Protein AF-A0A0S8JY83-F1 (afdb_monomer)

InterPro domains:
  IPR020075 Uncharacterised protein family AF2234 [PF10967] (14-65)

Secondary structure (DSSP, 8-state):
--HHHHHHHHHHH--GGGSTT---SS----HHHH---SS--S-S---STT-HHHHHHT-----HHHH--HHHHHHHHHT-

Mean predicted aligned error: 2.43 Å

Organism: NCBI:txid1703778

pLDDT: mean 96.04, std 3.55, range [74.88, 98.31]

Foldseek 3Di:
DPPVVLVVCLLVFWPLCVFQQDDPDPDSDSLLNPWAAPPRDDPRGWPLVVGVSCVVVVADDIPSNHPIHSVVVVVVVVVD

Structure (mmCIF, N/CA/C/O backbone):
data_AF-A0A0S8JY83-F1
#
_entry.id   AF-A0A0S8JY83-F1
#
loop_
_atom_site.group_PDB
_atom_site.id
_atom_site.type_symbol
_atom_site.label_atom_id
_atom_site.label_alt_id
_atom_site.label_comp_id
_atom_site.label_asym_id
_atom_site.label_entity_id
_atom_site.label_seq_id
_atom_site.pdbx_PDB_ins_code
_atom_site.Cartn_x
_atom_site.Cartn_y
_atom_site.Cartn_z
_atom_site.occupancy
_atom_site.B_iso_or_equiv
_atom_site.auth_seq_id
_atom_site.auth_comp_id
_atom_site.auth_asym_id
_atom_site.auth_atom_id
_atom_site.pdbx_PDB_model_num
ATOM 1 N N . MET A 1 1 ? 8.583 10.603 -13.179 1.00 77.69 1 MET A N 1
ATOM 2 C CA . MET A 1 1 ? 7.147 10.820 -12.901 1.00 77.69 1 MET A CA 1
ATOM 3 C C . MET A 1 1 ? 7.045 11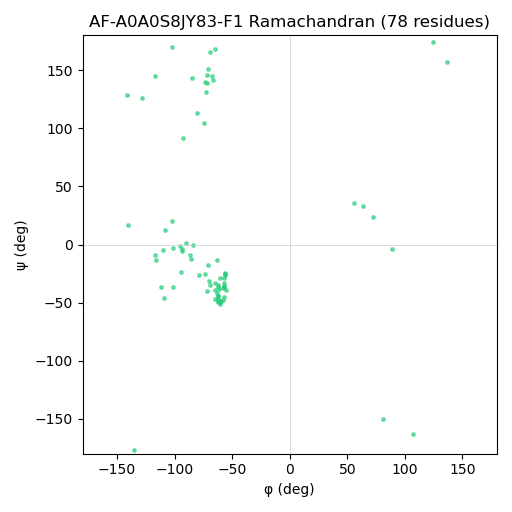.757 -11.718 1.00 77.69 1 MET A C 1
ATOM 5 O O . MET A 1 1 ? 7.747 11.520 -10.735 1.00 77.69 1 MET A O 1
ATOM 9 N N . THR A 1 2 ? 6.221 12.795 -11.823 1.00 93.81 2 THR A N 1
ATOM 10 C CA . THR A 1 2 ? 5.832 13.629 -10.677 1.00 93.81 2 THR A CA 1
ATOM 11 C C . THR A 1 2 ? 5.015 12.805 -9.681 1.00 93.81 2 THR A C 1
ATOM 13 O O . THR A 1 2 ? 4.594 11.681 -9.983 1.00 93.81 2 THR A O 1
ATOM 16 N N . ASP A 1 3 ? 4.794 13.331 -8.481 1.00 91.88 3 ASP A N 1
ATOM 17 C CA . ASP A 1 3 ? 4.030 12.609 -7.465 1.00 91.88 3 ASP A CA 1
ATOM 18 C C . ASP A 1 3 ? 2.543 12.506 -7.823 1.00 91.88 3 ASP A C 1
ATOM 20 O O . ASP A 1 3 ? 1.920 11.478 -7.555 1.00 91.88 3 ASP A O 1
ATOM 24 N N . GLU A 1 4 ? 1.990 13.497 -8.518 1.00 94.06 4 GLU A N 1
ATOM 25 C CA . GLU A 1 4 ? 0.646 13.446 -9.094 1.00 94.06 4 GLU A CA 1
ATOM 26 C C . GLU A 1 4 ? 0.527 12.332 -10.138 1.00 94.06 4 GLU A C 1
ATOM 28 O O 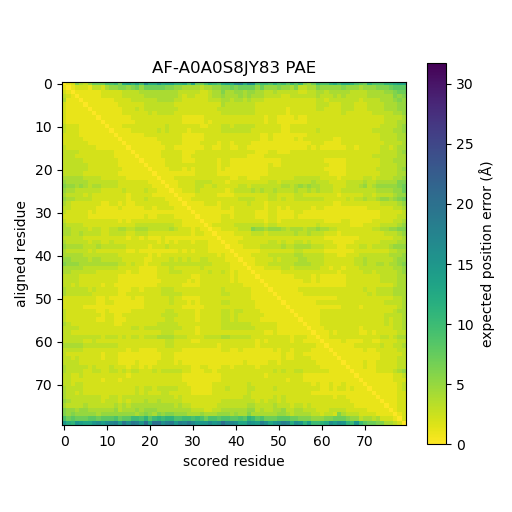. GLU A 1 4 ? -0.379 11.504 -10.046 1.00 94.06 4 GLU A O 1
ATOM 33 N N . GLN A 1 5 ? 1.491 12.230 -11.062 1.00 95.19 5 GLN A N 1
ATOM 34 C CA . GLN A 1 5 ? 1.514 11.163 -12.070 1.00 95.19 5 GLN A CA 1
ATOM 35 C C . GLN A 1 5 ? 1.616 9.771 -11.431 1.00 95.19 5 GLN A C 1
ATOM 37 O O . GLN A 1 5 ? 0.990 8.821 -11.899 1.00 95.19 5 GLN A O 1
ATOM 42 N N . LYS A 1 6 ? 2.392 9.630 -10.346 1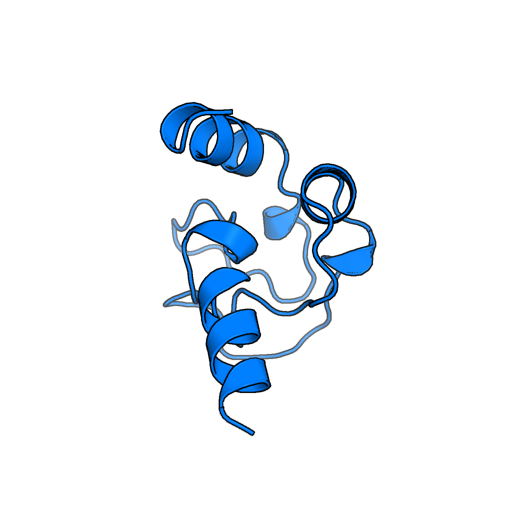.00 94.12 6 LYS A N 1
ATOM 43 C CA . LYS A 1 6 ? 2.459 8.371 -9.590 1.00 94.12 6 LYS A CA 1
ATOM 44 C C . LYS A 1 6 ? 1.113 8.047 -8.944 1.00 94.12 6 LYS A C 1
ATOM 46 O O . LYS A 1 6 ? 0.668 6.909 -9.052 1.00 94.12 6 LYS A O 1
ATOM 51 N N . LYS A 1 7 ? 0.465 9.018 -8.288 1.00 95.06 7 LYS A N 1
ATOM 52 C CA . LYS A 1 7 ? -0.848 8.817 -7.647 1.00 95.06 7 LYS A CA 1
ATOM 53 C C . LYS A 1 7 ? -1.895 8.356 -8.650 1.00 95.06 7 LYS A C 1
ATOM 55 O O . LYS A 1 7 ? -2.577 7.369 -8.390 1.00 95.06 7 LYS A O 1
ATOM 60 N N . GLU A 1 8 ? -1.977 9.024 -9.794 1.00 96.38 8 GLU A N 1
ATOM 61 C CA . GLU A 1 8 ? -2.911 8.655 -10.857 1.00 96.38 8 GLU A CA 1
ATOM 62 C C . GLU A 1 8 ? -2.651 7.234 -11.366 1.00 96.38 8 GLU A C 1
ATOM 64 O O . GLU A 1 8 ? -3.558 6.402 -11.369 1.00 96.38 8 GLU A O 1
ATOM 69 N N . TYR A 1 9 ? -1.394 6.913 -11.693 1.00 97.25 9 TYR A N 1
ATOM 70 C CA . TYR A 1 9 ? -1.029 5.572 -12.138 1.00 97.25 9 TYR A CA 1
ATOM 71 C C . TYR A 1 9 ? -1.407 4.500 -11.105 1.00 97.25 9 TYR A C 1
ATOM 73 O O . TYR A 1 9 ? -1.992 3.478 -11.468 1.00 97.25 9 TYR A O 1
ATOM 81 N N . VAL A 1 10 ? -1.119 4.734 -9.820 1.00 97.62 10 VAL A N 1
ATOM 82 C CA . VAL A 1 10 ? -1.449 3.795 -8.740 1.00 97.62 10 VAL A CA 1
ATOM 83 C C . VAL A 1 10 ? -2.957 3.582 -8.631 1.00 97.62 10 VAL A C 1
ATOM 85 O O . VAL A 1 10 ? -3.389 2.431 -8.587 1.00 97.62 10 VAL A O 1
ATOM 88 N N . PHE A 1 11 ? -3.762 4.646 -8.608 1.00 96.25 11 PHE A N 1
ATOM 89 C CA . PHE A 1 11 ? -5.216 4.506 -8.482 1.00 96.25 11 PHE A CA 1
ATOM 90 C C . PHE A 1 11 ? -5.852 3.806 -9.683 1.00 96.25 11 PHE A C 1
ATOM 92 O O . PHE A 1 11 ? -6.798 3.047 -9.499 1.00 96.25 11 PHE A O 1
ATOM 99 N N . MET A 1 12 ? -5.306 4.001 -10.883 1.00 97.06 12 MET A N 1
ATOM 100 C CA . MET A 1 12 ? -5.819 3.368 -12.098 1.00 97.06 12 MET A CA 1
ATOM 101 C C . MET A 1 12 ? -5.391 1.904 -12.262 1.00 97.06 12 MET A C 1
ATOM 103 O O . MET A 1 12 ? -6.084 1.145 -12.932 1.00 97.06 12 MET A O 1
ATOM 107 N N . ASN A 1 13 ? -4.256 1.496 -11.681 1.00 98.00 13 ASN A N 1
ATOM 108 C CA . ASN A 1 13 ? -3.648 0.188 -11.968 1.00 98.00 13 ASN A CA 1
ATOM 109 C C . ASN A 1 13 ? -3.565 -0.752 -10.762 1.00 98.00 13 ASN A C 1
ATOM 111 O O . ASN A 1 13 ? -3.199 -1.918 -10.925 1.00 98.00 13 ASN A O 1
ATOM 115 N N . CYS A 1 14 ? -3.853 -0.291 -9.542 1.00 98.12 14 CYS A N 1
ATOM 116 C CA . CYS A 1 14 ? -3.807 -1.190 -8.396 1.00 98.12 14 CYS A CA 1
ATOM 117 C C . CYS A 1 14 ? -4.921 -2.245 -8.469 1.00 98.12 14 CYS A C 1
ATOM 119 O O . CYS A 1 14 ? -6.045 -1.979 -8.888 1.00 98.12 14 CYS A O 1
ATOM 121 N N . ILE A 1 15 ? -4.614 -3.449 -7.991 1.00 98.25 15 ILE A N 1
ATOM 122 C CA . ILE A 1 15 ? -5.563 -4.571 -7.927 1.00 98.25 15 ILE A CA 1
ATOM 123 C C . ILE A 1 15 ? -6.123 -4.779 -6.513 1.00 98.25 15 ILE A C 1
ATOM 125 O O . ILE A 1 15 ? -6.608 -5.858 -6.187 1.00 98.25 15 ILE A O 1
ATOM 129 N N . CYS A 1 16 ? -6.056 -3.754 -5.652 1.00 98.06 16 CYS A N 1
ATOM 130 C CA . CYS A 1 16 ? -6.426 -3.859 -4.237 1.00 98.06 16 CYS A CA 1
ATOM 131 C C . CYS A 1 16 ? -7.854 -4.382 -4.027 1.00 98.06 16 CYS A C 1
ATOM 133 O O . CYS A 1 16 ? -8.036 -5.230 -3.163 1.00 98.06 16 CYS A O 1
ATOM 135 N N . GLY A 1 17 ? -8.817 -3.963 -4.856 1.00 97.38 17 GLY A N 1
ATOM 136 C CA . GLY A 1 17 ? -10.212 -4.420 -4.784 1.00 97.38 17 GLY A CA 1
ATOM 137 C C . GLY A 1 17 ? -10.425 -5.918 -5.043 1.00 97.38 17 GLY A C 1
ATOM 138 O O . GLY A 1 17 ? -11.493 -6.439 -4.756 1.00 97.38 17 GLY A O 1
ATOM 139 N N . LYS A 1 18 ? -9.414 -6.625 -5.566 1.00 97.62 18 LYS A N 1
ATOM 140 C CA . LYS A 1 18 ? -9.437 -8.081 -5.800 1.00 97.62 18 LYS A CA 1
ATOM 141 C C . LYS A 1 18 ? -8.681 -8.869 -4.724 1.00 97.62 18 LYS A C 1
ATOM 143 O O . LYS A 1 18 ? -8.592 -10.090 -4.799 1.00 97.62 18 LYS A O 1
ATOM 148 N N . CYS A 1 19 ? -8.063 -8.183 -3.766 1.00 98.19 19 CYS A N 1
ATOM 149 C CA . CYS A 1 19 ? -7.227 -8.808 -2.749 1.00 98.19 19 CYS A CA 1
ATOM 150 C C . CYS A 1 19 ? -8.089 -9.594 -1.745 1.00 98.19 19 CYS A C 1
ATOM 152 O O . CYS A 1 19 ? -9.093 -9.052 -1.291 1.00 98.19 19 CYS A O 1
ATOM 154 N N . PRO A 1 20 ? -7.680 -10.797 -1.293 1.00 98.12 20 PRO A N 1
ATOM 155 C CA . PRO A 1 20 ? -8.411 -11.534 -0.255 1.00 98.12 20 PRO A CA 1
ATOM 156 C C . PRO A 1 20 ? -8.585 -10.756 1.058 1.00 98.12 20 PRO A C 1
ATOM 158 O O . PRO A 1 20 ? -9.557 -10.957 1.778 1.00 98.12 20 PRO A O 1
ATOM 161 N N . SER A 1 21 ? -7.649 -9.851 1.371 1.00 98.06 21 SER A N 1
ATOM 162 C CA . SER A 1 21 ? -7.739 -8.968 2.545 1.00 98.06 21 SER A CA 1
ATOM 163 C C . SER A 1 21 ? -8.575 -7.701 2.311 1.00 98.06 21 SER A C 1
ATOM 165 O O . SER A 1 21 ? -8.670 -6.876 3.215 1.00 98.06 21 SER A O 1
ATOM 167 N N . TRP A 1 22 ? -9.126 -7.481 1.115 1.00 97.88 22 TRP A N 1
ATOM 168 C CA . TRP A 1 22 ? -9.928 -6.293 0.820 1.00 97.88 22 TRP A CA 1
ATOM 169 C C . TRP A 1 22 ? -11.234 -6.285 1.618 1.00 97.88 22 TRP A C 1
ATOM 171 O O . TRP A 1 22 ? -11.885 -7.314 1.786 1.00 97.88 22 TRP A O 1
ATOM 181 N N . VAL A 1 23 ? -11.625 -5.099 2.080 1.00 97.62 23 VAL A N 1
ATOM 182 C CA . VAL A 1 23 ? -12.928 -4.832 2.692 1.00 97.62 23 VAL A CA 1
ATOM 183 C C . VAL A 1 23 ? -13.517 -3.632 1.967 1.00 97.62 23 VAL A C 1
ATOM 185 O O . VAL A 1 23 ? -12.871 -2.589 1.874 1.00 97.62 23 VAL A O 1
ATOM 188 N N . GLU A 1 24 ? -14.733 -3.772 1.448 1.00 96.38 24 GLU A N 1
ATOM 189 C CA . GLU A 1 24 ? -15.426 -2.666 0.794 1.00 96.38 24 GLU A CA 1
ATOM 190 C C . GLU A 1 24 ? -15.927 -1.668 1.847 1.00 96.38 24 GLU A C 1
ATOM 192 O O . GLU A 1 24 ? -16.876 -1.937 2.579 1.00 96.38 24 GLU A O 1
ATOM 197 N N . CYS A 1 25 ? -15.239 -0.528 1.963 1.00 95.94 25 CYS A N 1
ATOM 198 C CA . CYS A 1 25 ? -15.553 0.517 2.946 1.00 95.94 25 CYS A CA 1
ATOM 199 C C . CYS A 1 25 ? -15.414 1.953 2.401 1.00 95.94 25 CYS A C 1
ATOM 201 O O . CYS A 1 25 ? -15.294 2.907 3.166 1.00 95.94 25 CYS A O 1
ATOM 203 N N . GLY A 1 26 ? -15.383 2.120 1.075 1.00 95.94 26 GLY A N 1
ATOM 204 C CA . GLY A 1 26 ? -15.243 3.427 0.417 1.00 95.94 26 GLY A CA 1
ATOM 205 C C . GLY A 1 26 ? -13.802 3.894 0.169 1.00 95.94 26 GLY A C 1
ATOM 206 O O . GLY A 1 26 ? -13.592 4.915 -0.484 1.00 95.94 26 GLY A O 1
ATOM 207 N N . GLU A 1 27 ? -12.791 3.150 0.624 1.00 95.88 27 GLU A N 1
ATOM 208 C CA . GLU A 1 27 ? -11.397 3.404 0.245 1.00 95.88 27 GLU A CA 1
ATOM 209 C C . GLU A 1 27 ? -11.131 2.998 -1.216 1.00 95.88 27 GLU A C 1
ATOM 211 O O . GLU A 1 27 ? -11.676 2.018 -1.716 1.00 95.88 27 GLU A O 1
ATOM 216 N N . LYS A 1 28 ? -10.247 3.730 -1.909 1.00 94.38 28 LYS A N 1
ATOM 217 C CA . LYS A 1 28 ? -9.885 3.461 -3.319 1.00 94.38 28 LYS A CA 1
ATOM 218 C C . LYS A 1 28 ? -8.752 2.440 -3.495 1.00 94.38 28 LYS A C 1
ATOM 220 O O . LYS A 1 28 ? -8.452 2.042 -4.615 1.00 94.38 28 LYS A O 1
ATOM 225 N N . GLY A 1 29 ? -8.091 2.031 -2.412 1.00 96.75 29 GLY A N 1
ATOM 226 C CA . GLY A 1 29 ? -6.886 1.204 -2.470 1.00 96.75 29 GLY A CA 1
ATOM 227 C C . GLY A 1 29 ? -5.622 2.015 -2.768 1.00 96.75 29 GLY A C 1
ATOM 228 O O . GLY A 1 29 ? -5.499 3.169 -2.362 1.00 96.75 29 GLY A O 1
ATOM 229 N N . GLY A 1 30 ? -4.637 1.397 -3.428 1.00 97.75 30 GLY A N 1
ATOM 230 C CA . GLY A 1 30 ? -3.357 2.056 -3.717 1.00 97.75 30 GLY A CA 1
ATOM 231 C C . GLY A 1 30 ? -2.456 2.244 -2.490 1.00 97.75 30 GLY A C 1
ATOM 232 O O . GLY A 1 30 ? -1.581 3.109 -2.484 1.00 97.75 30 GLY A O 1
ATOM 233 N N . PHE A 1 31 ? -2.642 1.426 -1.451 1.00 98.19 31 PHE A N 1
ATOM 234 C CA . PHE A 1 31 ? -1.987 1.548 -0.139 1.00 98.19 31 PHE A CA 1
ATOM 235 C C . PHE A 1 31 ? -0.454 1.550 -0.180 1.00 98.19 31 PHE A C 1
ATOM 237 O O . PHE A 1 31 ? 0.192 2.150 0.675 1.00 98.19 31 PHE A O 1
ATOM 244 N N . CYS A 1 32 ? 0.140 0.950 -1.216 1.00 97.81 32 CYS A N 1
ATOM 245 C CA . CYS A 1 32 ? 1.580 1.027 -1.472 1.00 97.81 32 CYS A CA 1
ATOM 246 C C . CYS A 1 32 ? 2.107 2.467 -1.589 1.00 97.81 32 CYS A C 1
ATOM 248 O O . CYS A 1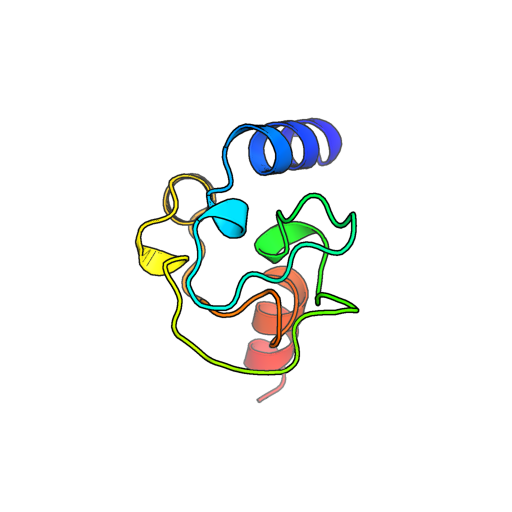 32 ? 3.273 2.711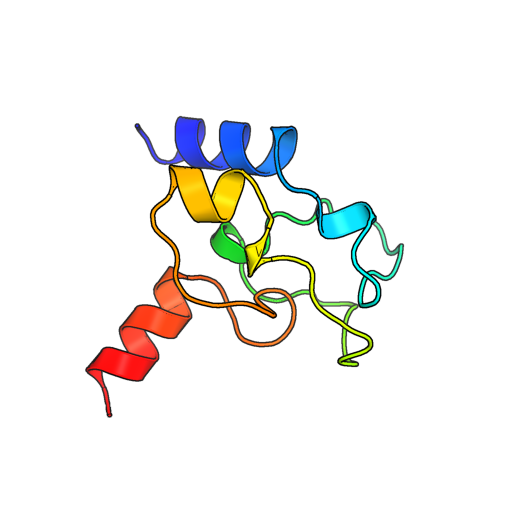 -1.283 1.00 97.81 32 CYS A O 1
ATOM 250 N N . LEU A 1 33 ? 1.240 3.413 -1.958 1.00 96.69 33 LEU A N 1
ATOM 251 C CA . LEU A 1 33 ? 1.540 4.836 -2.037 1.00 96.69 33 LEU A CA 1
ATOM 252 C C . LEU A 1 33 ? 0.844 5.636 -0.931 1.00 96.69 33 LEU A C 1
ATOM 254 O O . LEU A 1 33 ? 1.483 6.474 -0.303 1.00 96.69 33 LEU A O 1
ATOM 258 N N . VAL A 1 34 ? -0.449 5.389 -0.689 1.00 94.06 34 VAL A N 1
ATOM 259 C CA . VAL A 1 34 ? -1.267 6.258 0.182 1.00 94.06 34 VAL A CA 1
ATOM 260 C C . VAL A 1 34 ? -1.191 5.925 1.673 1.00 94.06 34 VAL A C 1
ATOM 262 O O . VAL A 1 34 ? -1.620 6.736 2.486 1.00 94.06 34 VAL A O 1
ATOM 265 N N . GLY A 1 35 ? -0.626 4.773 2.050 1.00 94.31 35 GLY A N 1
ATOM 266 C CA . GLY A 1 35 ? -0.497 4.357 3.450 1.00 94.31 35 GLY A CA 1
ATOM 267 C C . GLY A 1 35 ? -1.453 3.235 3.850 1.00 94.31 35 GLY A C 1
ATOM 268 O O . GLY A 1 35 ? -1.966 2.515 2.999 1.00 94.31 35 GLY A O 1
ATOM 269 N N . LYS A 1 36 ? -1.645 3.050 5.163 1.00 96.56 36 LYS A N 1
ATOM 270 C CA . LYS A 1 36 ? -2.485 1.976 5.722 1.00 96.56 36 LYS A CA 1
ATOM 271 C C . LYS A 1 36 ? -3.969 2.241 5.474 1.00 96.56 36 LYS A C 1
ATOM 273 O O . LYS A 1 36 ? -4.402 3.387 5.443 1.00 96.56 36 LYS A O 1
ATOM 278 N N . SER A 1 37 ? -4.736 1.163 5.378 1.00 97.75 37 SER A N 1
ATOM 279 C CA . SER A 1 37 ? -6.194 1.195 5.385 1.00 97.75 37 SER A CA 1
ATOM 280 C C . SER A 1 37 ? -6.720 1.480 6.793 1.00 97.75 37 SER A C 1
ATOM 282 O O . SER A 1 37 ? -6.238 0.925 7.792 1.00 97.75 37 SER A O 1
ATOM 284 N N . ALA A 1 38 ? -7.761 2.302 6.878 1.00 97.06 38 ALA A N 1
ATOM 285 C CA . ALA A 1 38 ? -8.523 2.484 8.104 1.00 97.06 38 ALA A CA 1
ATOM 286 C C . ALA A 1 38 ? -9.424 1.273 8.404 1.00 97.06 38 ALA A C 1
ATOM 288 O O . ALA A 1 38 ? -9.693 1.009 9.577 1.00 97.06 38 ALA A O 1
ATOM 289 N N . CYS A 1 39 ? -9.820 0.502 7.387 1.00 97.25 39 CYS A N 1
ATOM 290 C CA . CYS A 1 39 ? -10.816 -0.569 7.493 1.00 97.25 39 CYS A CA 1
ATOM 291 C C . CYS A 1 39 ? -10.217 -1.979 7.552 1.00 97.25 39 CYS A C 1
ATOM 293 O O . CYS A 1 39 ? -10.730 -2.844 8.256 1.00 97.25 39 CYS A O 1
ATOM 295 N N . ILE A 1 40 ? -9.135 -2.236 6.815 1.00 97.88 40 ILE A N 1
ATOM 296 C CA . ILE A 1 40 ? -8.547 -3.575 6.703 1.00 97.88 40 ILE A CA 1
ATOM 297 C C . ILE A 1 40 ? -7.675 -3.841 7.932 1.00 97.88 40 ILE A C 1
ATOM 299 O O . ILE A 1 40 ? -6.643 -3.193 8.119 1.00 97.88 40 ILE A O 1
ATOM 303 N N . LYS A 1 41 ? -8.090 -4.798 8.771 1.00 97.06 41 LYS A N 1
ATOM 304 C CA . LYS A 1 41 ? -7.400 -5.171 10.025 1.00 97.06 41 LYS A CA 1
ATOM 305 C C . LYS A 1 41 ? -6.856 -6.598 10.051 1.00 97.06 41 LYS A C 1
ATOM 307 O O . LYS A 1 41 ? -6.034 -6.913 10.904 1.00 97.06 41 LYS A O 1
ATOM 312 N N . GLU A 1 42 ? -7.263 -7.438 9.106 1.00 96.69 42 GLU A N 1
ATOM 313 C CA . GLU A 1 42 ? -6.923 -8.863 9.076 1.00 96.69 42 GLU A CA 1
ATOM 314 C C . GLU A 1 42 ? -6.099 -9.222 7.833 1.00 96.69 42 GLU A C 1
ATOM 316 O O . GLU A 1 42 ? -6.328 -8.690 6.746 1.00 96.69 42 GLU A O 1
ATOM 321 N N . GLN A 1 43 ? -5.160 -10.162 7.980 1.00 96.25 43 GLN A N 1
ATOM 322 C CA . GLN A 1 43 ? -4.392 -10.733 6.868 1.00 96.25 43 GLN A CA 1
ATOM 323 C C . GLN A 1 43 ? -5.084 -11.994 6.345 1.00 96.25 43 GLN A C 1
ATOM 325 O O . GLN A 1 43 ? -4.819 -13.092 6.822 1.00 96.25 43 GLN A O 1
ATOM 330 N N . LYS A 1 44 ? -5.958 -11.839 5.347 1.00 97.69 44 LYS A N 1
ATOM 331 C CA . LYS A 1 44 ? -6.672 -12.955 4.689 1.00 97.69 44 LYS A CA 1
ATOM 332 C C . LYS A 1 44 ? -5.962 -13.467 3.429 1.00 97.69 44 LYS A C 1
ATOM 334 O O . LYS A 1 44 ? -6.401 -14.425 2.807 1.00 97.69 44 LYS A O 1
ATOM 339 N N . GLY A 1 45 ? -4.871 -12.809 3.039 1.00 97.94 45 GLY A N 1
ATOM 340 C CA . GLY A 1 45 ? -4.081 -13.087 1.838 1.00 97.94 45 GLY A CA 1
ATOM 341 C C . GLY A 1 45 ? -3.700 -11.800 1.105 1.00 97.94 45 GLY A C 1
ATOM 342 O O . GLY A 1 45 ? -4.350 -10.764 1.272 1.00 97.94 45 GLY A O 1
ATOM 343 N N . CYS A 1 46 ? -2.635 -11.835 0.304 1.00 98.25 46 CYS A N 1
ATOM 344 C CA . CYS A 1 46 ? -2.097 -10.651 -0.364 1.00 98.25 46 CYS A CA 1
ATOM 345 C C . CYS A 1 46 ? -1.621 -10.966 -1.778 1.00 98.25 46 CYS A C 1
ATOM 347 O O . CYS A 1 46 ? -0.781 -11.834 -1.971 1.00 98.25 46 CYS A O 1
ATOM 349 N N . ILE A 1 47 ? -2.099 -10.166 -2.730 1.00 98.31 47 ILE A N 1
ATOM 350 C CA . ILE A 1 47 ? -1.733 -10.228 -4.154 1.00 98.31 47 ILE A CA 1
ATOM 351 C C . ILE A 1 47 ? -0.850 -9.043 -4.585 1.00 98.31 47 ILE A C 1
ATOM 353 O O . ILE A 1 47 ? -0.674 -8.780 -5.767 1.00 98.31 47 ILE A O 1
ATOM 357 N N . CYS A 1 48 ? -0.311 -8.271 -3.632 1.00 97.81 48 CYS A N 1
ATOM 358 C CA . CYS A 1 48 ? 0.611 -7.173 -3.938 1.00 97.81 48 CYS A CA 1
ATOM 359 C C . CYS A 1 48 ? 1.872 -7.603 -4.709 1.00 97.81 48 CYS A C 1
ATOM 361 O O . CYS A 1 48 ? 2.276 -6.809 -5.558 1.00 97.81 48 CYS A O 1
ATOM 363 N N . PRO A 1 49 ? 2.493 -8.780 -4.467 1.00 96.00 49 PRO A N 1
ATOM 364 C CA . PRO A 1 49 ? 3.652 -9.220 -5.251 1.00 96.00 49 PRO A CA 1
ATOM 365 C C . PRO A 1 49 ? 3.374 -9.305 -6.759 1.00 96.00 49 PRO A C 1
ATOM 367 O O . PRO A 1 49 ? 4.224 -8.919 -7.551 1.00 96.00 49 PRO A O 1
ATOM 370 N N . ASP A 1 50 ? 2.157 -9.699 -7.143 1.00 96.81 50 ASP A N 1
ATOM 371 C CA . ASP A 1 50 ? 1.725 -9.827 -8.544 1.00 96.81 50 ASP A CA 1
ATOM 372 C C . ASP A 1 50 ? 1.104 -8.535 -9.112 1.00 96.81 50 ASP A C 1
ATOM 374 O O . ASP A 1 50 ? 0.641 -8.487 -10.252 1.00 96.81 50 ASP A O 1
ATOM 378 N N . CYS A 1 51 ? 1.044 -7.463 -8.318 1.00 98.12 51 CYS A N 1
ATOM 379 C CA . CYS A 1 51 ? 0.415 -6.213 -8.729 1.00 98.12 51 CYS A CA 1
ATOM 380 C C . CYS A 1 51 ? 1.291 -5.473 -9.758 1.00 98.12 51 CYS A C 1
ATOM 382 O O . CYS A 1 51 ? 2.468 -5.219 -9.482 1.00 98.12 51 CYS A O 1
ATOM 384 N N . PRO A 1 52 ? 0.736 -5.001 -10.893 1.00 97.81 52 PRO A N 1
ATOM 385 C CA . PRO A 1 52 ? 1.509 -4.267 -11.901 1.00 97.81 52 PRO A CA 1
ATOM 386 C C . PRO A 1 52 ? 2.133 -2.982 -11.342 1.00 97.81 52 PRO A C 1
ATOM 388 O O . PRO A 1 52 ? 3.210 -2.578 -11.774 1.00 97.81 52 PRO A O 1
ATOM 391 N N . VAL A 1 53 ? 1.502 -2.370 -10.333 1.00 97.81 53 VAL A N 1
ATOM 392 C CA . VAL A 1 53 ? 2.061 -1.217 -9.617 1.00 97.81 53 VAL A CA 1
ATOM 393 C C . VAL A 1 53 ? 3.360 -1.584 -8.902 1.00 97.81 53 VAL A C 1
ATOM 395 O O . VAL A 1 53 ? 4.325 -0.832 -8.993 1.00 97.81 53 VAL A O 1
ATOM 398 N N . THR A 1 54 ? 3.401 -2.733 -8.224 1.00 96.31 54 THR A N 1
ATOM 399 C CA . THR A 1 54 ? 4.592 -3.221 -7.513 1.00 96.31 54 THR A CA 1
ATOM 400 C C . THR A 1 54 ? 5.750 -3.401 -8.489 1.00 96.31 54 THR A C 1
ATOM 402 O O . THR A 1 54 ? 6.824 -2.850 -8.257 1.00 96.31 54 THR A O 1
ATOM 405 N N . ALA A 1 55 ? 5.506 -4.064 -9.625 1.00 96.25 55 ALA A N 1
ATOM 406 C CA . ALA A 1 55 ? 6.511 -4.255 -10.668 1.00 96.25 55 ALA A CA 1
ATOM 407 C C . ALA A 1 55 ? 6.983 -2.923 -11.279 1.00 96.25 55 ALA A C 1
ATOM 409 O O . ALA A 1 55 ? 8.182 -2.662 -11.353 1.00 96.25 55 ALA A O 1
ATOM 410 N N . LYS A 1 56 ? 6.050 -2.043 -11.672 1.00 96.81 56 LYS A N 1
ATOM 411 C CA . LYS A 1 56 ? 6.370 -0.752 -12.304 1.00 96.81 56 LYS A CA 1
ATOM 412 C C . LYS A 1 56 ? 7.170 0.173 -11.389 1.00 96.81 56 LYS A C 1
ATOM 414 O O . LYS A 1 56 ? 8.010 0.927 -11.873 1.00 96.81 56 LYS A O 1
ATOM 419 N N . MET A 1 57 ? 6.874 0.139 -10.092 1.00 94.94 57 MET A N 1
ATOM 420 C CA . MET A 1 57 ? 7.470 1.022 -9.090 1.00 94.94 57 MET A CA 1
ATOM 421 C C . MET A 1 57 ? 8.681 0.390 -8.384 1.00 94.94 57 MET A C 1
ATOM 423 O O . MET A 1 57 ? 9.274 1.043 -7.530 1.00 94.94 57 MET A O 1
ATOM 427 N N . GLY A 1 58 ? 9.049 -0.853 -8.720 1.00 96.00 58 GLY A N 1
ATOM 428 C CA . GLY A 1 58 ? 10.184 -1.555 -8.113 1.00 96.00 58 GLY A CA 1
ATOM 429 C C . GLY A 1 58 ? 10.003 -1.823 -6.618 1.00 96.00 58 GLY A C 1
ATOM 430 O O . GLY A 1 58 ? 10.965 -1.761 -5.855 1.00 96.00 58 GLY A O 1
ATOM 431 N N . LEU A 1 59 ? 8.767 -2.058 -6.173 1.00 96.56 59 LEU A N 1
ATOM 432 C CA . LEU A 1 59 ? 8.483 -2.283 -4.759 1.00 96.56 59 LEU A CA 1
ATOM 433 C C . LEU A 1 59 ? 8.699 -3.757 -4.402 1.00 96.56 59 LEU A C 1
ATOM 435 O O . LEU A 1 59 ? 8.373 -4.642 -5.186 1.00 96.56 59 LEU A O 1
ATOM 439 N N . LYS A 1 60 ? 9.208 -4.024 -3.197 1.00 95.94 60 LYS A N 1
ATOM 440 C CA . LYS A 1 60 ? 9.529 -5.390 -2.736 1.00 95.94 60 LYS A CA 1
ATOM 441 C C . LYS A 1 60 ? 8.617 -5.927 -1.630 1.00 95.94 60 LYS A C 1
ATOM 443 O O . LYS A 1 60 ? 8.765 -7.069 -1.211 1.00 95.94 60 LYS A O 1
ATOM 448 N N . TRP A 1 61 ? 7.704 -5.103 -1.119 1.00 96.56 61 TRP A N 1
ATOM 449 C CA . TRP A 1 61 ? 6.866 -5.456 0.027 1.00 96.56 61 TRP A CA 1
ATOM 450 C C . TRP A 1 61 ? 5.444 -5.847 -0.395 1.00 96.56 61 TRP A C 1
ATOM 452 O O . TRP A 1 61 ? 5.015 -5.658 -1.530 1.00 96.56 61 TRP A O 1
ATOM 462 N N . GLY A 1 62 ? 4.686 -6.374 0.563 1.00 96.31 62 GLY A N 1
ATOM 463 C CA . GLY A 1 62 ? 3.254 -6.622 0.439 1.00 96.31 62 GLY A CA 1
ATOM 464 C C . GLY A 1 62 ? 2.510 -6.168 1.688 1.00 96.31 62 GLY A C 1
ATOM 465 O O . GLY A 1 62 ? 3.107 -5.633 2.623 1.00 96.31 62 GLY A O 1
ATOM 466 N N . TYR A 1 63 ? 1.197 -6.400 1.720 1.00 97.50 63 TYR A N 1
ATOM 467 C CA . TYR A 1 63 ? 0.337 -6.017 2.847 1.00 97.50 63 TYR A CA 1
ATOM 468 C C . TYR A 1 63 ? 0.404 -4.522 3.200 1.00 97.50 63 TYR A C 1
ATOM 470 O O . TYR A 1 63 ? 0.290 -4.150 4.367 1.00 97.50 63 TYR A O 1
ATOM 478 N N . TYR A 1 64 ? 0.553 -3.644 2.204 1.00 98.00 64 TYR A N 1
ATOM 479 C CA . TYR A 1 64 ? 0.629 -2.195 2.428 1.00 98.00 64 TYR A CA 1
ATOM 480 C C 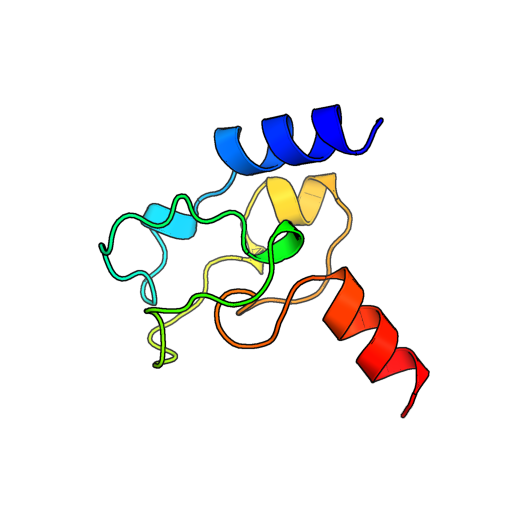. TYR A 1 64 ? -0.592 -1.633 3.177 1.00 98.00 64 TYR A C 1
ATOM 482 O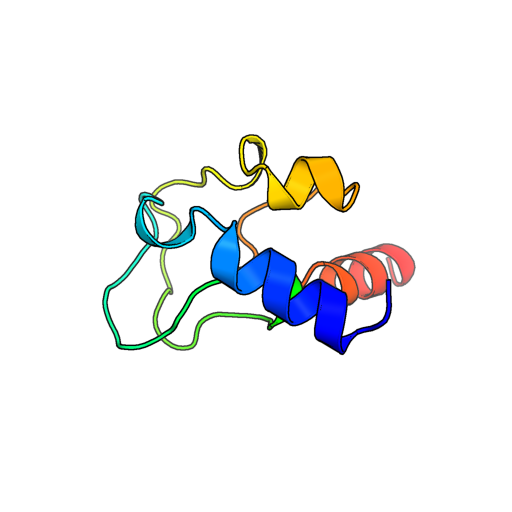 O . TYR A 1 64 ? -0.450 -0.746 4.015 1.00 98.00 64 TYR A O 1
ATOM 490 N N . CYS A 1 65 ? -1.776 -2.218 2.953 1.00 98.00 65 CYS A N 1
ATOM 491 C CA . CYS A 1 65 ? -3.006 -1.883 3.678 1.00 98.00 65 CYS A CA 1
ATOM 492 C C . CYS A 1 65 ? -2.878 -2.021 5.203 1.00 98.00 65 CYS A C 1
ATOM 494 O O . CYS A 1 65 ? -3.579 -1.331 5.931 1.00 98.00 65 CYS A O 1
ATOM 496 N N . LEU A 1 66 ? -1.978 -2.875 5.692 1.00 97.69 66 LEU A N 1
ATOM 497 C CA . LEU A 1 66 ? -1.793 -3.154 7.117 1.00 97.69 66 LEU A CA 1
ATOM 498 C C . LEU A 1 66 ? -0.447 -2.637 7.635 1.00 97.69 66 LEU A C 1
ATOM 500 O O . LEU A 1 66 ? -0.345 -2.173 8.772 1.00 97.69 66 LEU A O 1
ATOM 504 N N . LYS A 1 67 ? 0.599 -2.716 6.806 1.00 96.62 67 LYS A N 1
ATOM 505 C CA . LYS A 1 67 ? 1.987 -2.466 7.213 1.00 96.62 67 LYS A CA 1
ATOM 506 C C . LYS A 1 67 ? 2.457 -1.031 6.971 1.00 96.62 67 LYS A C 1
ATOM 508 O O . LYS A 1 67 ? 3.291 -0.556 7.731 1.00 96.62 67 LYS A O 1
ATOM 513 N N . GLY A 1 68 ? 1.843 -0.293 6.047 1.00 96.62 68 GLY A N 1
ATOM 514 C CA . GLY A 1 68 ? 2.236 1.078 5.701 1.00 96.62 68 GLY A CA 1
ATOM 515 C C . GLY A 1 68 ? 2.534 1.219 4.219 1.00 96.62 68 GLY A C 1
ATOM 516 O O . GLY A 1 68 ? 2.517 0.227 3.500 1.00 96.62 68 GLY A O 1
ATOM 517 N N . SER A 1 69 ? 2.795 2.443 3.757 1.00 97.50 69 SER A N 1
ATOM 518 C CA . SER A 1 69 ? 3.221 2.680 2.373 1.00 97.50 69 SER A CA 1
ATOM 519 C C . SER A 1 69 ? 4.631 2.133 2.138 1.00 97.50 69 SER A C 1
ATOM 521 O O . SER A 1 69 ? 5.373 1.862 3.082 1.00 97.50 69 SER A O 1
ATOM 523 N N . ALA A 1 70 ? 5.038 2.017 0.874 1.00 96.81 70 ALA A N 1
ATOM 524 C CA . ALA A 1 70 ? 6.407 1.638 0.535 1.00 96.81 70 ALA A CA 1
ATOM 525 C C . ALA A 1 70 ? 7.444 2.596 1.138 1.00 96.81 70 ALA A C 1
ATOM 527 O O . ALA A 1 70 ? 8.483 2.144 1.606 1.00 96.81 70 ALA A O 1
ATOM 528 N N . LYS A 1 71 ? 7.132 3.899 1.194 1.00 96.44 71 LYS A N 1
ATOM 529 C CA . LYS A 1 71 ? 7.989 4.896 1.844 1.00 96.44 71 LYS A CA 1
ATOM 530 C C . LYS A 1 71 ? 8.177 4.578 3.329 1.00 96.44 71 LYS A C 1
ATOM 532 O O . LYS A 1 71 ? 9.311 4.459 3.773 1.00 96.44 71 LYS A O 1
ATOM 537 N N . SER A 1 72 ? 7.082 4.356 4.057 1.00 97.12 72 SER A N 1
ATOM 538 C CA . SER A 1 72 ? 7.146 4.050 5.491 1.00 97.12 72 SER A CA 1
ATOM 539 C C . SER A 1 72 ? 7.893 2.747 5.786 1.00 97.12 72 SER A C 1
ATOM 541 O O . SER A 1 72 ? 8.579 2.652 6.796 1.00 97.12 72 SER A O 1
ATOM 543 N N . LEU A 1 73 ? 7.772 1.741 4.914 1.00 96.75 73 LEU A N 1
ATOM 544 C CA . LEU A 1 73 ? 8.485 0.469 5.070 1.00 96.75 73 LEU A CA 1
ATOM 545 C C . LEU A 1 73 ? 9.983 0.612 4.801 1.00 96.75 73 LEU A C 1
ATOM 547 O O . LEU A 1 73 ? 10.783 0.058 5.544 1.00 96.75 73 LEU A O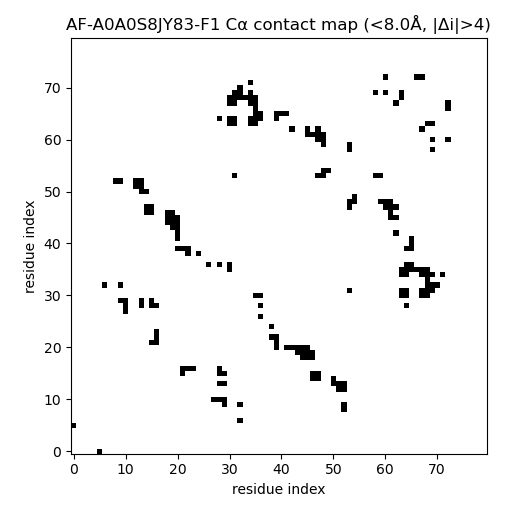 1
ATOM 551 N N . MET A 1 74 ? 10.358 1.388 3.786 1.00 96.00 74 MET A N 1
ATOM 552 C CA . MET A 1 74 ? 11.758 1.695 3.502 1.00 96.00 74 MET A CA 1
ATOM 553 C C . MET A 1 74 ? 12.419 2.454 4.658 1.00 96.00 74 MET A C 1
ATOM 555 O O . MET A 1 74 ? 13.529 2.120 5.054 1.00 96.00 74 MET A O 1
ATOM 559 N N . GLU A 1 75 ? 11.728 3.452 5.214 1.00 96.56 75 GLU A N 1
ATOM 560 C CA . GLU A 1 75 ? 12.206 4.221 6.370 1.00 96.56 75 GLU A CA 1
ATOM 561 C C . GLU A 1 75 ? 12.365 3.332 7.611 1.00 96.56 75 GLU A C 1
ATOM 563 O O . GLU A 1 75 ? 13.367 3.436 8.312 1.00 96.56 75 GLU A O 1
ATOM 568 N N . ALA A 1 76 ? 11.414 2.425 7.856 1.00 94.31 76 ALA A N 1
ATOM 569 C CA . ALA A 1 76 ? 11.491 1.478 8.965 1.00 94.31 76 ALA A CA 1
ATOM 570 C C . ALA A 1 76 ? 12.654 0.480 8.818 1.00 94.31 76 ALA A C 1
ATOM 572 O O . ALA A 1 76 ? 13.304 0.171 9.809 1.00 94.31 76 ALA A O 1
ATOM 573 N N . GLU A 1 77 ? 12.933 -0.006 7.603 1.00 93.69 77 GLU A N 1
ATOM 574 C CA . GLU A 1 77 ? 14.082 -0.888 7.342 1.00 93.69 77 GLU A CA 1
ATOM 575 C C . GLU A 1 77 ? 15.424 -0.166 7.469 1.00 93.69 77 GLU A C 1
ATOM 577 O O . GLU A 1 77 ? 16.387 -0.766 7.917 1.00 93.69 77 GLU A O 1
ATOM 582 N N . ALA A 1 78 ? 15.505 1.110 7.086 1.00 93.44 78 ALA A N 1
ATOM 583 C CA . ALA A 1 78 ? 16.738 1.887 7.212 1.00 93.44 78 ALA A CA 1
ATOM 584 C C . ALA A 1 78 ? 1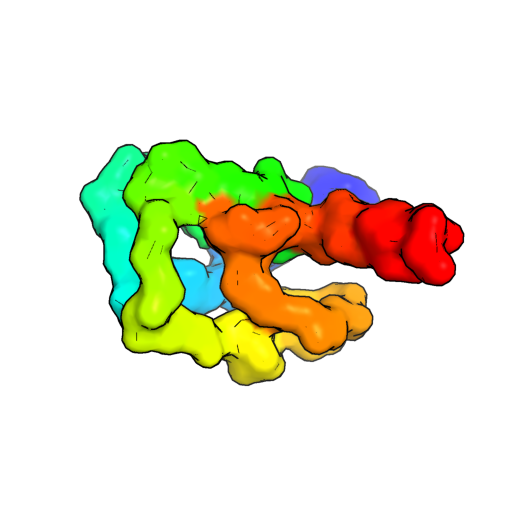7.085 2.242 8.670 1.00 93.44 78 ALA A C 1
ATOM 586 O O . ALA A 1 78 ? 18.214 2.637 8.953 1.00 93.44 78 ALA A O 1
ATOM 587 N N . ALA A 1 79 ? 16.109 2.148 9.576 1.00 89.00 79 ALA A N 1
ATOM 588 C CA . ALA A 1 79 ? 16.264 2.454 10.993 1.00 89.00 79 ALA A CA 1
ATOM 589 C C . ALA A 1 79 ? 16.603 1.228 11.865 1.00 89.00 79 ALA A C 1
ATOM 591 O O . ALA A 1 79 ? 16.811 1.403 13.067 1.00 89.00 79 ALA A O 1
ATOM 592 N N . GLY A 1 80 ? 16.614 0.017 11.295 1.00 74.88 80 GLY A N 1
ATOM 593 C CA . GLY A 1 80 ? 16.922 -1.242 11.986 1.00 74.88 80 GLY A CA 1
ATOM 594 C C . GLY A 1 80 ? 18.243 -1.836 11.531 1.00 74.88 80 GLY A C 1
ATOM 595 O O . GLY A 1 80 ? 18.959 -2.359 12.411 1.00 74.88 80 GLY A O 1
#

Sequence (80 aa):
MTDEQKKEYVFMNCICGKCPSWVECGEKGGFCLVGKSACIKEQKGCICPDCPVTAKMGLKWGYYCLKGSAKSLMEAEAAG

Solvent-accessible surface area (backbone atoms only — not comparable to full-atom values): 4820 Å² total; per-residue (Å²): 127,56,72,67,57,48,51,52,50,32,60,76,50,48,57,43,90,75,25,66,33,52,67,98,76,86,74,84,60,34,19,54,73,79,21,54,46,94,79,40,85,62,90,65,48,74,54,42,80,80,22,61,49,28,63,76,68,70,55,89,68,60,54,19,39,72,75,26,14,53,66,58,48,52,54,55,60,74,74,109

Radius of gyration: 11.93 Å; Cα contacts (8 Å, |Δi|>4): 106; chains: 1; bounding box: 32×27×25 Å